Protein AF-A0A813GJ90-F1 (afdb_monomer)

InterPro domains:
  IPR007074 LicD/FKTN/FKRP, nucleotidyltransferase domain [PF04991] (82-117)

Sequence (120 aa):
VVLANLFLAAPAAIIFGLNKVLDGWALYSEEEVLQASVLHPLFNTEKHFAEEFWKPSMRQRDRLDALSASVHGTARALESIGIPGFLESAGLIGWLRHGGDQLPWDSDGDLGILVEDCLQ

pLDDT: mean 76.4, std 19.55, range [35.97, 96.62]

Structure (mmCIF, N/CA/C/O backbone):
data_AF-A0A813GJ90-F1
#
_en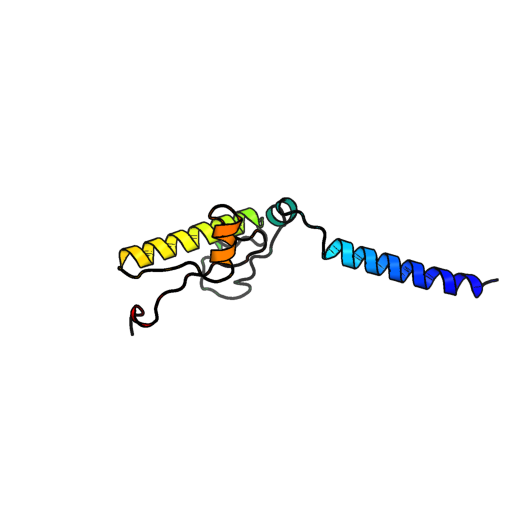try.id   AF-A0A813GJ90-F1
#
loop_
_atom_site.group_PDB
_atom_site.id
_atom_site.type_symbol
_atom_site.label_atom_id
_atom_site.label_alt_id
_atom_site.label_comp_id
_atom_site.label_asym_id
_atom_site.label_entity_id
_atom_site.label_seq_id
_atom_site.pdbx_PDB_ins_code
_atom_site.Cartn_x
_atom_site.Cartn_y
_atom_site.Cartn_z
_atom_site.occupancy
_atom_site.B_iso_or_equiv
_atom_site.auth_seq_id
_atom_site.auth_comp_id
_atom_site.auth_asym_id
_atom_site.auth_atom_id
_atom_site.pdbx_PDB_model_num
ATOM 1 N N . VAL A 1 1 ? 48.518 18.652 -31.916 1.00 50.41 1 VAL A N 1
ATOM 2 C CA . VAL A 1 1 ? 47.437 17.764 -32.418 1.00 50.41 1 VAL A CA 1
ATOM 3 C C . VAL A 1 1 ? 46.886 16.820 -31.340 1.00 50.41 1 VAL A C 1
ATOM 5 O O . VAL A 1 1 ? 45.693 16.578 -31.350 1.00 50.41 1 VAL A O 1
ATOM 8 N N . VAL A 1 2 ? 47.669 16.356 -30.353 1.00 43.47 2 VAL A N 1
ATOM 9 C CA . VAL A 1 2 ? 47.171 15.410 -29.320 1.00 43.47 2 VAL A CA 1
ATOM 10 C C . VAL A 1 2 ? 46.418 16.074 -28.145 1.00 43.47 2 VAL A C 1
ATOM 12 O O . VAL A 1 2 ? 45.508 15.473 -27.590 1.00 43.47 2 VAL A O 1
ATOM 15 N N . LEU A 1 3 ? 46.695 17.341 -27.810 1.00 35.97 3 LEU A N 1
ATOM 16 C CA . LEU A 1 3 ? 46.031 18.045 -26.691 1.00 35.97 3 LEU A CA 1
ATOM 17 C C . LEU A 1 3 ? 44.649 18.643 -27.027 1.00 35.97 3 LEU A C 1
ATOM 19 O O . LEU A 1 3 ? 43.887 18.958 -26.120 1.00 35.97 3 LEU A O 1
ATOM 23 N N . ALA A 1 4 ? 44.293 18.760 -28.312 1.00 39.03 4 ALA A N 1
ATOM 24 C CA . ALA A 1 4 ? 42.990 19.286 -28.737 1.00 39.03 4 ALA A CA 1
ATOM 25 C C . ALA A 1 4 ? 41.859 18.238 -28.656 1.00 39.03 4 ALA A C 1
ATOM 27 O O . ALA A 1 4 ? 40.691 18.603 -28.572 1.00 39.03 4 ALA A O 1
ATOM 28 N N . ASN A 1 5 ? 42.195 16.942 -28.620 1.00 42.06 5 ASN A N 1
ATOM 29 C CA . ASN A 1 5 ? 41.211 15.853 -28.562 1.00 42.06 5 ASN A CA 1
ATOM 30 C C . ASN A 1 5 ? 40.746 15.511 -27.135 1.00 42.06 5 ASN A C 1
ATOM 32 O O . ASN A 1 5 ? 39.705 14.884 -26.970 1.00 42.06 5 ASN A O 1
ATOM 36 N N . LEU A 1 6 ? 41.471 15.947 -26.097 1.00 39.47 6 LEU A N 1
ATOM 37 C CA . LEU A 1 6 ? 41.089 15.714 -24.695 1.00 39.47 6 LEU A CA 1
ATOM 38 C C . LEU A 1 6 ? 40.009 16.687 -24.192 1.00 39.47 6 LEU A C 1
ATOM 40 O O . LEU A 1 6 ? 39.226 16.326 -23.318 1.00 39.47 6 LEU A O 1
ATOM 44 N N . PHE A 1 7 ? 39.911 17.886 -24.774 1.00 42.16 7 PHE A N 1
ATOM 45 C CA . PHE A 1 7 ? 38.937 18.904 -24.355 1.00 42.16 7 PHE A CA 1
ATOM 46 C C . PHE A 1 7 ? 37.525 18.705 -24.928 1.00 42.16 7 PHE A C 1
ATOM 48 O O . PHE A 1 7 ? 36.570 19.250 -24.384 1.00 42.16 7 PHE A O 1
ATOM 55 N N . LEU A 1 8 ? 37.370 17.900 -25.984 1.00 48.75 8 LEU A N 1
ATOM 56 C CA . LEU A 1 8 ? 36.066 17.601 -26.595 1.00 48.75 8 LEU A CA 1
ATOM 57 C C . LEU A 1 8 ? 35.439 16.295 -26.078 1.00 48.75 8 LEU A C 1
ATOM 59 O O . LEU A 1 8 ? 34.225 16.126 -26.161 1.00 48.75 8 LEU A O 1
ATOM 63 N N . ALA A 1 9 ? 36.237 15.388 -25.507 1.00 52.25 9 ALA A N 1
ATOM 64 C CA . ALA A 1 9 ? 35.750 14.116 -24.970 1.00 52.25 9 ALA A CA 1
ATOM 65 C C . ALA A 1 9 ? 35.152 14.245 -23.557 1.00 52.25 9 ALA A C 1
ATOM 67 O O . ALA A 1 9 ? 34.201 13.538 -23.227 1.00 52.25 9 ALA A O 1
ATOM 68 N N . ALA A 1 10 ? 35.668 15.162 -22.730 1.00 54.12 10 ALA A N 1
ATOM 69 C CA . ALA A 1 10 ? 35.188 15.355 -21.360 1.00 54.12 10 ALA A CA 1
ATOM 70 C C . ALA A 1 10 ? 33.727 15.854 -21.279 1.00 54.12 10 ALA A C 1
ATOM 72 O O . ALA A 1 10 ? 32.960 15.272 -20.513 1.00 54.12 10 ALA A O 1
ATOM 73 N N . PRO A 1 11 ? 33.272 16.835 -22.089 1.00 58.69 11 PRO A N 1
ATOM 74 C CA . PRO A 1 11 ? 31.868 17.248 -22.096 1.00 58.69 11 PRO A CA 1
ATOM 75 C C . PRO A 1 11 ? 30.943 16.132 -22.587 1.00 58.69 11 PRO A C 1
ATOM 77 O O . PRO A 1 11 ? 29.886 15.918 -22.007 1.00 58.69 11 PRO A O 1
ATOM 80 N N . ALA A 1 12 ? 31.353 15.380 -23.613 1.00 60.03 12 ALA A N 1
ATOM 81 C CA . ALA A 1 12 ? 30.562 14.278 -24.153 1.00 60.03 12 ALA A CA 1
ATOM 82 C C . ALA A 1 12 ? 30.411 13.127 -23.146 1.00 60.03 12 ALA A C 1
ATOM 84 O O . ALA A 1 12 ? 29.316 12.599 -22.991 1.00 60.03 12 ALA A O 1
ATOM 85 N N . ALA A 1 13 ? 31.474 12.775 -22.417 1.00 61.72 13 ALA A N 1
ATOM 86 C CA . ALA A 1 13 ? 31.423 11.754 -21.372 1.00 61.72 13 ALA A CA 1
ATOM 87 C C . ALA A 1 13 ? 30.576 12.191 -20.165 1.00 61.72 13 ALA A C 1
ATOM 89 O O . ALA A 1 13 ? 29.834 11.379 -19.620 1.00 61.72 13 ALA A O 1
ATOM 90 N N . ILE A 1 14 ? 30.634 13.471 -19.779 1.00 64.62 14 ILE A N 1
ATOM 91 C CA . ILE A 1 14 ? 29.800 14.037 -18.708 1.00 64.62 14 ILE A CA 1
ATOM 92 C C . ILE A 1 14 ? 28.327 14.079 -19.132 1.00 64.62 14 ILE A C 1
ATOM 94 O O . ILE A 1 14 ? 27.469 13.665 -18.362 1.00 64.62 14 ILE A O 1
ATOM 98 N N . ILE A 1 15 ? 28.026 14.505 -20.362 1.00 64.25 15 ILE A N 1
ATOM 99 C CA . ILE A 1 15 ? 26.662 14.514 -20.914 1.00 64.25 15 ILE A CA 1
ATOM 100 C C . ILE A 1 15 ? 26.125 13.086 -21.061 1.00 64.25 15 ILE A C 1
ATOM 102 O O . ILE A 1 15 ? 24.976 12.826 -20.720 1.00 64.25 15 ILE A O 1
ATOM 106 N N . PHE A 1 16 ? 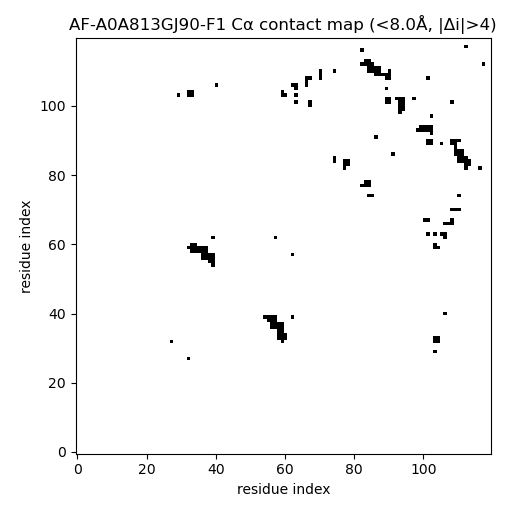26.941 12.140 -21.528 1.00 62.66 16 PHE A N 1
ATOM 107 C CA . PHE A 1 16 ? 26.540 10.738 -21.647 1.00 62.66 16 PHE A CA 1
ATOM 108 C C . PHE A 1 16 ? 26.337 10.087 -20.273 1.00 62.66 16 PHE A C 1
ATOM 110 O O . PHE A 1 16 ? 25.369 9.357 -20.080 1.00 62.66 16 PHE A O 1
ATOM 117 N N . GLY A 1 17 ? 27.201 10.392 -19.300 1.00 61.72 17 GLY A N 1
ATOM 118 C CA . GLY A 1 17 ? 27.049 9.961 -17.911 1.00 61.72 17 GLY A CA 1
ATOM 119 C C . GLY A 1 17 ? 25.793 10.537 -17.256 1.00 61.72 17 GLY A C 1
ATOM 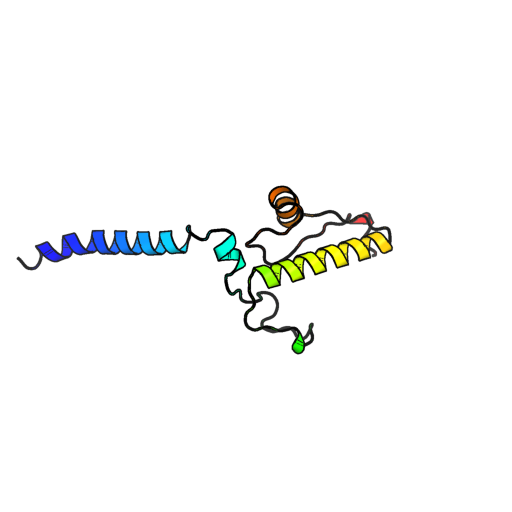120 O O . GLY A 1 17 ? 25.034 9.790 -16.651 1.00 61.72 17 GLY A O 1
ATOM 121 N N . LEU A 1 18 ? 25.522 11.833 -17.445 1.00 61.28 18 LEU A N 1
ATOM 122 C CA . LEU A 1 18 ? 24.292 12.484 -16.985 1.00 61.28 18 LEU A CA 1
ATOM 123 C C . LEU A 1 18 ? 23.054 11.879 -17.645 1.00 61.28 18 LEU A C 1
ATOM 125 O O . LEU A 1 18 ? 22.121 11.547 -16.932 1.00 61.28 18 LEU A O 1
ATOM 129 N N . ASN A 1 19 ? 23.056 11.654 -18.962 1.00 59.97 19 ASN A N 1
ATOM 130 C CA . ASN A 1 19 ? 21.942 10.987 -19.641 1.00 59.97 19 ASN A CA 1
ATOM 131 C C . ASN A 1 19 ? 21.717 9.570 -19.105 1.00 59.97 19 ASN A C 1
ATOM 133 O O . ASN A 1 19 ? 20.583 9.199 -18.861 1.00 59.97 19 ASN A O 1
ATOM 137 N N . LYS A 1 20 ? 22.775 8.797 -18.829 1.00 61.69 20 LYS A N 1
ATOM 138 C CA . LYS A 1 20 ? 22.627 7.456 -18.240 1.00 61.69 20 LYS A CA 1
ATOM 139 C C . LYS A 1 20 ? 22.117 7.469 -16.802 1.00 61.69 20 LYS A C 1
ATOM 141 O O . LYS A 1 20 ? 21.366 6.575 -16.424 1.00 61.69 20 LYS A O 1
ATOM 146 N N . VAL A 1 21 ? 22.500 8.469 -16.012 1.00 59.12 21 VAL A N 1
ATOM 147 C CA . VAL A 1 21 ? 21.969 8.663 -14.656 1.00 59.12 21 VAL A CA 1
ATOM 148 C C . VAL A 1 21 ? 20.508 9.121 -14.711 1.00 59.12 21 VAL A C 1
ATOM 150 O O . VAL A 1 21 ? 19.689 8.602 -13.962 1.00 59.12 21 VAL A O 1
ATOM 153 N N . LEU A 1 22 ? 20.157 10.024 -15.629 1.00 57.28 22 LEU A N 1
ATOM 154 C CA . LEU A 1 22 ? 18.790 10.519 -15.813 1.00 57.28 22 LEU A CA 1
ATOM 155 C C . LEU A 1 22 ? 17.852 9.439 -16.381 1.00 57.28 22 LEU A C 1
ATOM 157 O O . LEU A 1 22 ? 16.746 9.283 -15.868 1.00 57.28 22 LEU A O 1
ATOM 161 N N . ASP A 1 23 ? 18.311 8.635 -17.344 1.00 54.81 23 ASP A N 1
ATOM 162 C CA . ASP A 1 23 ? 17.578 7.476 -17.873 1.00 54.81 23 ASP A CA 1
ATOM 163 C C . ASP A 1 23 ? 17.280 6.453 -16.765 1.00 54.81 23 ASP A C 1
ATOM 165 O O . ASP A 1 23 ? 16.202 5.866 -16.728 1.00 54.81 23 ASP A O 1
ATOM 169 N N . GLY A 1 24 ? 18.221 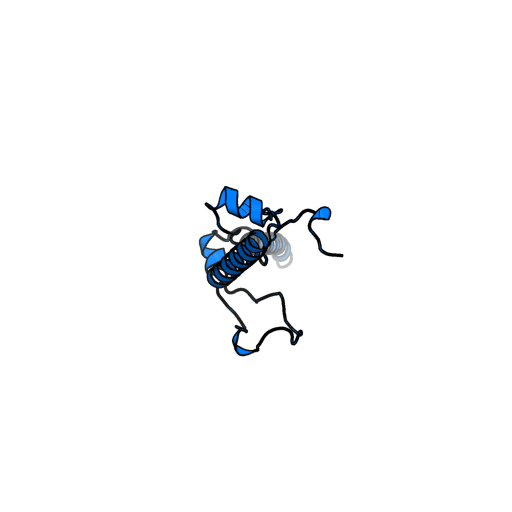6.254 -15.834 1.00 53.34 24 GLY A N 1
ATOM 170 C CA . GLY A 1 24 ? 18.060 5.319 -14.719 1.00 53.34 24 GLY A CA 1
ATOM 171 C C . GLY A 1 24 ? 17.148 5.812 -13.590 1.00 53.34 24 GLY A C 1
ATOM 172 O O . GLY A 1 24 ? 16.709 4.995 -12.785 1.00 53.34 24 GLY A O 1
ATOM 173 N N . TRP A 1 25 ? 16.879 7.120 -13.509 1.00 52.38 25 TRP A N 1
ATOM 174 C CA . TRP A 1 25 ? 16.134 7.741 -12.404 1.00 52.38 25 TRP A CA 1
ATOM 175 C C . TRP A 1 25 ? 14.723 8.209 -12.788 1.00 52.38 25 TRP A C 1
ATOM 177 O O . TRP A 1 25 ? 13.927 8.473 -11.891 1.00 52.38 25 TRP A O 1
ATOM 187 N N . ALA A 1 26 ? 14.394 8.321 -14.080 1.00 55.28 26 ALA A N 1
ATOM 188 C CA . ALA A 1 26 ? 13.176 9.018 -14.511 1.00 55.28 26 ALA A CA 1
ATOM 189 C C . ALA A 1 26 ? 12.275 8.272 -15.512 1.00 55.28 26 ALA A C 1
ATOM 191 O O . ALA A 1 26 ? 11.270 8.844 -15.927 1.00 55.28 26 ALA A O 1
ATOM 192 N N . LEU A 1 27 ? 12.586 7.036 -15.918 1.00 54.00 27 LEU A N 1
ATOM 193 C CA . LEU A 1 27 ? 11.905 6.402 -17.059 1.00 54.00 27 LEU A CA 1
ATOM 194 C C . LEU A 1 27 ? 11.378 4.991 -16.778 1.00 54.00 27 LEU A C 1
ATOM 196 O O . LEU A 1 27 ? 11.508 4.116 -17.624 1.00 54.00 27 LEU A O 1
ATOM 200 N N . TYR A 1 28 ? 10.762 4.767 -15.619 1.00 65.38 28 TYR A N 1
ATOM 201 C CA . TYR A 1 28 ? 9.927 3.578 -15.447 1.00 65.38 28 TYR A CA 1
ATOM 202 C C . TYR A 1 28 ? 8.464 3.972 -15.629 1.00 65.38 28 TYR A C 1
ATOM 204 O O . TYR A 1 28 ? 7.928 4.790 -14.879 1.00 65.38 28 TYR A O 1
ATOM 212 N N . SER A 1 29 ? 7.813 3.400 -16.636 1.00 86.62 29 SER A N 1
ATOM 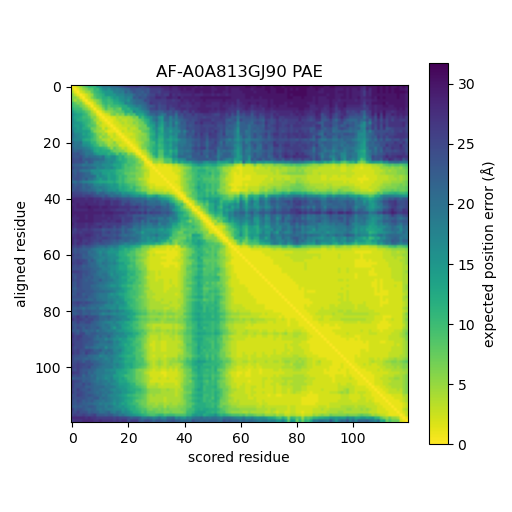213 C CA . SER A 1 29 ? 6.355 3.346 -16.685 1.00 86.62 29 SER A CA 1
ATOM 214 C C . SER A 1 29 ? 5.824 2.576 -15.473 1.00 86.62 29 SER A C 1
ATOM 216 O O . SER A 1 29 ? 6.512 1.714 -14.927 1.00 86.62 29 SER A O 1
ATOM 218 N N . GLU A 1 30 ? 4.587 2.851 -15.051 1.00 87.38 30 GLU A N 1
ATOM 219 C CA . GLU A 1 30 ? 3.976 2.112 -13.936 1.00 87.38 30 GLU A CA 1
ATOM 220 C C . GLU A 1 30 ? 3.993 0.597 -14.189 1.00 87.38 30 GLU A C 1
ATOM 222 O O . GLU A 1 30 ? 4.280 -0.170 -13.278 1.00 87.38 30 GLU A O 1
ATOM 227 N N . GLU A 1 31 ? 3.790 0.155 -15.434 1.00 90.62 31 GLU A N 1
ATOM 228 C CA . GLU A 1 31 ? 3.878 -1.267 -15.778 1.00 90.62 31 GLU A CA 1
ATOM 229 C C . GLU A 1 31 ? 5.303 -1.821 -15.627 1.00 90.62 31 GLU A C 1
ATOM 231 O O . GLU A 1 31 ? 5.475 -2.927 -15.120 1.00 90.62 31 GLU A O 1
ATOM 236 N N . GLU A 1 32 ? 6.339 -1.062 -15.997 1.00 88.31 32 GLU A N 1
ATOM 237 C CA . GLU A 1 32 ? 7.729 -1.474 -15.752 1.00 88.31 32 GLU A CA 1
ATOM 238 C C . GLU A 1 32 ? 8.030 -1.577 -14.257 1.00 88.31 32 GLU A C 1
ATOM 240 O O . GLU A 1 32 ? 8.688 -2.530 -13.842 1.00 88.31 32 GLU A O 1
ATOM 245 N N . VAL A 1 33 ? 7.503 -0.657 -13.440 1.00 87.75 33 VAL A N 1
ATOM 246 C CA . VAL A 1 33 ? 7.610 -0.744 -11.978 1.00 87.75 33 VAL A CA 1
ATOM 247 C C . VAL A 1 33 ? 6.903 -2.001 -11.467 1.00 87.75 33 VAL A C 1
ATOM 249 O O . VAL A 1 33 ? 7.494 -2.756 -10.703 1.00 87.75 33 VAL A O 1
ATOM 252 N N . LEU A 1 34 ? 5.679 -2.279 -11.925 1.00 89.06 34 LEU A N 1
ATOM 253 C CA . LEU A 1 34 ? 4.889 -3.442 -11.501 1.00 89.06 34 LEU A CA 1
ATOM 254 C C . LEU A 1 34 ? 5.526 -4.782 -11.902 1.00 89.06 34 LEU A C 1
ATOM 256 O O . LEU A 1 34 ? 5.394 -5.769 -11.172 1.00 89.06 34 LEU A O 1
ATOM 260 N N . GLN A 1 35 ? 6.223 -4.837 -13.038 1.00 89.62 35 GLN A N 1
ATOM 261 C CA . GLN A 1 35 ? 6.943 -6.035 -13.486 1.00 89.62 35 GLN A CA 1
ATOM 262 C C . GLN A 1 35 ? 8.370 -6.128 -12.937 1.00 89.62 35 GLN A C 1
ATOM 264 O O . GLN A 1 35 ? 9.003 -7.180 -13.080 1.00 89.62 35 GLN A O 1
ATOM 269 N N . ALA A 1 36 ? 8.888 -5.070 -12.306 1.00 85.00 36 ALA A N 1
ATOM 270 C CA . ALA A 1 36 ? 10.225 -5.078 -11.740 1.00 85.00 36 ALA A CA 1
ATOM 271 C C . ALA A 1 36 ? 10.352 -6.163 -10.664 1.00 85.00 36 ALA A C 1
ATOM 273 O O . ALA A 1 36 ? 9.466 -6.377 -9.832 1.00 85.00 36 ALA A O 1
ATOM 274 N N . SER A 1 37 ? 11.492 -6.850 -10.679 1.00 85.44 37 SER A N 1
ATOM 275 C CA . SER A 1 37 ? 11.887 -7.736 -9.592 1.00 85.44 37 SER A CA 1
ATOM 276 C C . SER A 1 37 ? 12.287 -6.878 -8.399 1.00 85.44 37 SER A C 1
ATOM 278 O O . SER A 1 37 ? 13.275 -6.148 -8.475 1.00 85.44 37 SER A O 1
ATOM 280 N N . VAL A 1 38 ? 11.565 -6.998 -7.292 1.00 78.56 38 VAL A N 1
ATOM 281 C CA . VAL A 1 38 ? 11.890 -6.302 -6.047 1.00 78.56 38 VAL A CA 1
ATOM 282 C C . VAL A 1 38 ? 12.482 -7.271 -5.037 1.00 78.56 38 VAL A C 1
ATOM 284 O O . VAL A 1 38 ? 12.095 -8.440 -4.950 1.00 78.56 38 VAL A O 1
ATOM 287 N N . LEU A 1 39 ? 13.449 -6.768 -4.273 1.00 68.62 39 LEU A N 1
ATOM 288 C CA . LEU A 1 39 ? 13.870 -7.421 -3.044 1.00 68.62 39 LEU A CA 1
ATOM 289 C C . LEU A 1 39 ? 12.767 -7.188 -2.014 1.00 68.62 39 LEU A C 1
ATOM 291 O O . LEU A 1 39 ? 12.290 -6.062 -1.890 1.00 68.62 39 LEU A O 1
ATOM 295 N N . HIS A 1 40 ? 12.374 -8.210 -1.264 1.00 60.94 40 HIS A N 1
ATOM 296 C CA . HIS A 1 40 ? 11.451 -8.025 -0.152 1.00 60.94 40 HIS A CA 1
ATOM 297 C C . HIS A 1 40 ? 12.201 -7.314 0.995 1.00 60.94 40 HIS A C 1
ATOM 299 O O . HIS A 1 40 ? 13.036 -7.948 1.644 1.00 60.94 40 HIS A O 1
ATOM 305 N N . PRO A 1 41 ? 11.978 -6.008 1.253 1.00 47.38 41 PRO A N 1
ATOM 306 C CA . PRO A 1 41 ? 12.920 -5.212 2.041 1.00 47.38 41 PRO A CA 1
ATOM 307 C C . PRO A 1 41 ? 12.838 -5.461 3.552 1.00 47.38 41 PRO A C 1
ATOM 309 O O . PRO A 1 41 ? 13.707 -5.008 4.288 1.00 47.38 41 PRO A O 1
ATOM 312 N N . LEU A 1 42 ? 11.830 -6.186 4.039 1.00 45.78 42 LEU A N 1
ATOM 313 C CA . LEU A 1 42 ? 11.538 -6.183 5.471 1.00 45.78 42 LEU A CA 1
ATOM 314 C C . LEU A 1 42 ? 12.350 -7.150 6.346 1.00 45.78 42 LEU A C 1
ATOM 316 O O . LEU A 1 42 ? 12.317 -6.990 7.558 1.00 45.78 42 LEU A O 1
ATOM 320 N N . PHE A 1 43 ? 13.075 -8.143 5.820 1.00 48.56 43 PHE A N 1
ATOM 321 C CA . PHE A 1 43 ? 13.433 -9.280 6.686 1.00 48.56 43 PHE A CA 1
ATOM 322 C C . PHE A 1 43 ? 14.779 -9.932 6.388 1.00 48.56 43 PHE A C 1
ATOM 324 O O . PHE A 1 43 ? 14.864 -11.146 6.374 1.00 48.56 43 PHE A O 1
ATOM 331 N N . ASN A 1 44 ? 15.870 -9.191 6.188 1.00 41.09 44 ASN A N 1
ATOM 332 C CA . ASN A 1 44 ? 17.150 -9.864 5.918 1.00 41.09 44 ASN A CA 1
ATOM 333 C C . ASN A 1 44 ? 17.709 -10.661 7.129 1.00 41.09 44 ASN A C 1
ATOM 335 O O . ASN A 1 44 ? 18.706 -11.360 6.969 1.00 41.09 44 ASN A O 1
ATOM 339 N N . THR A 1 45 ? 17.096 -10.588 8.329 1.00 46.66 45 THR A N 1
ATOM 340 C CA . THR A 1 45 ? 17.589 -11.308 9.528 1.00 46.66 45 THR A CA 1
ATOM 341 C C . THR A 1 45 ? 16.576 -11.717 10.614 1.00 46.66 45 THR A C 1
ATOM 343 O O . THR A 1 45 ? 17.008 -12.317 11.599 1.00 46.66 45 THR A O 1
ATOM 346 N N . GLU A 1 46 ? 15.269 -11.449 10.528 1.00 43.44 46 GLU A N 1
ATOM 347 C CA . GLU A 1 46 ? 14.381 -11.701 11.681 1.00 43.44 46 GLU A CA 1
ATOM 348 C C . GLU A 1 46 ? 13.493 -12.946 11.539 1.00 43.44 46 GLU A C 1
ATOM 350 O O . GLU A 1 46 ? 12.671 -13.063 10.636 1.00 43.44 46 GLU A O 1
ATOM 355 N N . LYS A 1 47 ? 13.658 -13.874 12.495 1.00 49.88 47 LYS A N 1
ATOM 356 C CA . LYS A 1 47 ? 13.006 -15.193 12.644 1.00 49.88 47 LYS A CA 1
ATOM 357 C C . LYS A 1 47 ? 11.479 -15.146 12.870 1.00 49.88 47 LYS A C 1
ATOM 359 O O . LYS A 1 47 ? 10.922 -16.074 13.453 1.00 49.88 47 LYS A O 1
ATOM 364 N N . HIS A 1 48 ? 10.808 -14.059 12.504 1.00 48.28 48 HIS A N 1
ATOM 365 C CA . HIS A 1 48 ? 9.413 -13.799 12.869 1.00 48.28 48 HIS A CA 1
ATOM 366 C C . HIS A 1 48 ? 8.389 -14.323 11.851 1.00 48.28 48 HIS A C 1
ATOM 368 O O . HIS A 1 48 ? 7.206 -14.380 12.172 1.00 48.28 48 HIS A O 1
ATOM 374 N N . PHE A 1 49 ? 8.832 -14.788 10.678 1.00 48.34 49 PHE A N 1
ATOM 375 C CA . PHE A 1 49 ? 7.989 -15.459 9.685 1.00 48.34 49 PHE A CA 1
ATOM 376 C C . PHE A 1 49 ? 8.594 -16.798 9.259 1.00 48.34 49 PHE A C 1
ATOM 378 O O . PHE A 1 49 ? 9.807 -16.994 9.333 1.00 48.34 49 PHE A O 1
ATOM 385 N N . ALA A 1 50 ? 7.736 -17.729 8.839 1.00 50.97 50 ALA A N 1
ATOM 386 C CA . ALA A 1 50 ? 8.165 -19.046 8.387 1.00 50.97 50 ALA A CA 1
ATOM 387 C C . ALA A 1 50 ? 8.891 -18.945 7.028 1.00 50.97 50 ALA A C 1
ATOM 389 O O . ALA A 1 50 ? 8.471 -18.197 6.141 1.00 50.97 50 ALA A O 1
ATOM 390 N N . GLU A 1 51 ? 10.006 -19.664 6.890 1.00 53.03 51 GLU A N 1
ATOM 391 C CA . GLU A 1 51 ? 10.954 -19.569 5.766 1.00 53.03 51 GLU A CA 1
ATOM 392 C C . GLU A 1 51 ? 10.301 -19.896 4.411 1.00 53.03 51 GLU A C 1
ATOM 394 O O . GLU A 1 51 ? 10.687 -19.355 3.379 1.00 53.03 51 GLU A O 1
ATOM 399 N N . GLU A 1 52 ? 9.243 -20.707 4.399 1.00 56.09 52 GLU A N 1
ATOM 400 C CA . GLU A 1 52 ? 8.464 -21.037 3.203 1.00 56.09 52 GLU A CA 1
ATOM 401 C C . GLU A 1 52 ? 7.740 -19.841 2.556 1.00 56.09 52 GLU A C 1
ATOM 403 O O . GLU A 1 52 ? 7.340 -19.924 1.391 1.00 56.09 52 GLU A O 1
ATOM 408 N N . PHE A 1 53 ? 7.591 -18.721 3.272 1.00 50.34 53 PHE A N 1
ATOM 409 C CA . PHE A 1 53 ? 7.018 -17.483 2.735 1.00 50.34 53 PHE A CA 1
ATOM 410 C C . PHE A 1 53 ? 8.082 -16.525 2.177 1.00 50.34 53 PHE A C 1
ATOM 412 O O . PHE A 1 53 ? 7.734 -15.484 1.616 1.00 50.34 53 PHE A O 1
ATOM 419 N N . TRP A 1 54 ? 9.373 -16.870 2.268 1.00 56.38 54 TRP A N 1
ATOM 420 C CA . TRP A 1 54 ? 10.444 -16.095 1.648 1.00 56.38 54 TRP A CA 1
ATOM 421 C C . TRP A 1 54 ? 10.592 -16.401 0.161 1.00 56.38 54 TRP A C 1
ATOM 423 O O . TRP A 1 54 ? 10.873 -17.524 -0.257 1.00 56.38 54 TRP A O 1
ATOM 433 N N . LYS A 1 55 ? 10.505 -15.344 -0.650 1.00 59.00 55 LYS A N 1
ATOM 434 C CA . LYS A 1 55 ? 10.954 -15.356 -2.041 1.00 59.00 55 LYS A CA 1
ATOM 435 C C . LYS A 1 55 ? 12.126 -14.380 -2.184 1.00 59.00 55 LYS A C 1
ATOM 437 O O . LYS A 1 55 ? 11.918 -13.186 -1.975 1.00 59.00 55 LYS A O 1
ATOM 442 N N . PRO A 1 56 ? 13.340 -14.853 -2.543 1.00 58.62 56 PRO A N 1
ATOM 443 C CA . PRO A 1 56 ? 14.531 -14.006 -2.702 1.00 58.62 56 PRO A CA 1
ATOM 444 C C . PRO A 1 56 ? 14.315 -12.840 -3.672 1.00 58.62 56 PRO A C 1
ATOM 446 O O . PRO A 1 56 ? 14.900 -11.771 -3.521 1.00 58.62 56 PRO A O 1
ATOM 449 N N . SER A 1 57 ? 13.440 -13.051 -4.653 1.00 68.19 57 SER A N 1
ATOM 450 C CA . SER A 1 57 ? 12.861 -12.005 -5.475 1.00 68.19 57 SER A CA 1
ATOM 451 C C . SER A 1 57 ? 11.414 -12.346 -5.821 1.00 68.19 57 SER A C 1
ATOM 453 O O . SER A 1 57 ? 11.064 -13.506 -6.055 1.00 68.19 57 SER A O 1
ATOM 455 N N . MET A 1 58 ? 10.563 -11.324 -5.856 1.00 80.06 58 MET A N 1
ATOM 456 C CA . MET A 1 58 ? 9.201 -11.411 -6.385 1.00 80.06 58 MET A CA 1
ATOM 457 C C . MET A 1 58 ? 8.923 -10.200 -7.272 1.00 80.06 58 MET A C 1
ATOM 459 O O . MET A 1 58 ? 9.651 -9.206 -7.207 1.00 80.06 58 MET A O 1
ATOM 463 N N . ARG A 1 59 ? 7.901 -10.279 -8.131 1.00 88.75 59 ARG A N 1
ATOM 464 C CA . ARG A 1 59 ? 7.505 -9.102 -8.910 1.00 88.75 59 ARG A CA 1
ATOM 465 C C . ARG A 1 59 ? 6.876 -8.084 -7.978 1.00 88.75 59 ARG A C 1
ATOM 467 O O . ARG A 1 59 ? 6.209 -8.458 -7.014 1.00 88.75 59 ARG A O 1
ATOM 474 N N . GLN A 1 60 ? 7.040 -6.810 -8.300 1.00 89.31 60 GLN A N 1
ATOM 475 C CA . GLN A 1 60 ? 6.427 -5.742 -7.528 1.00 89.31 60 GLN A CA 1
ATOM 476 C C . GLN A 1 60 ? 4.909 -5.897 -7.432 1.00 89.31 60 GLN A C 1
ATOM 478 O O . GLN A 1 60 ? 4.358 -5.761 -6.348 1.00 89.31 60 GLN A O 1
ATOM 483 N N . ARG A 1 61 ? 4.247 -6.277 -8.530 1.00 91.81 61 ARG A N 1
ATOM 484 C CA . ARG A 1 61 ? 2.814 -6.602 -8.537 1.00 91.81 61 ARG A CA 1
ATOM 485 C C . ARG A 1 61 ? 2.449 -7.651 -7.483 1.00 91.81 61 ARG A C 1
ATOM 487 O O . ARG A 1 61 ? 1.551 -7.417 -6.690 1.00 91.81 61 ARG A O 1
ATOM 494 N N . ASP A 1 62 ? 3.200 -8.751 -7.417 1.00 88.38 62 ASP A N 1
ATOM 495 C CA . ASP A 1 62 ? 2.948 -9.819 -6.442 1.00 88.38 62 ASP A CA 1
ATOM 496 C C . ASP A 1 62 ? 3.140 -9.319 -4.994 1.00 88.38 62 ASP A C 1
ATOM 498 O O . ASP A 1 62 ? 2.447 -9.770 -4.081 1.00 88.38 62 ASP A O 1
ATOM 502 N N . ARG A 1 63 ? 4.098 -8.401 -4.765 1.00 87.06 63 ARG A N 1
ATOM 503 C CA . ARG A 1 63 ? 4.307 -7.763 -3.454 1.00 87.06 63 ARG A CA 1
ATOM 504 C C . ARG A 1 63 ? 3.110 -6.891 -3.088 1.00 87.06 63 ARG A C 1
ATOM 506 O O . ARG A 1 63 ? 2.593 -7.022 -1.984 1.00 87.06 63 ARG A O 1
ATOM 513 N N . LEU A 1 64 ? 2.678 -6.023 -4.000 1.00 90.75 64 LEU A N 1
ATOM 514 C CA . LEU A 1 64 ? 1.545 -5.126 -3.774 1.00 90.75 64 LEU A CA 1
ATOM 515 C C . LEU A 1 64 ? 0.251 -5.911 -3.536 1.00 90.75 64 LEU A C 1
ATOM 517 O O . LEU A 1 64 ? -0.468 -5.589 -2.599 1.00 90.75 64 LEU A O 1
ATOM 521 N N . ASP A 1 65 ? 0.012 -6.999 -4.273 1.00 90.00 65 ASP A N 1
ATOM 522 C CA . ASP A 1 65 ? -1.136 -7.886 -4.044 1.00 90.00 65 ASP A CA 1
ATOM 523 C C . ASP A 1 65 ? -1.133 -8.453 -2.610 1.00 90.00 65 ASP A C 1
ATOM 525 O O . ASP A 1 65 ? -2.166 -8.484 -1.933 1.00 90.00 65 ASP A O 1
ATOM 529 N N . ALA A 1 66 ? 0.038 -8.868 -2.112 1.00 86.88 66 ALA A N 1
ATOM 530 C CA . ALA A 1 66 ? 0.196 -9.367 -0.746 1.00 86.88 66 ALA A CA 1
ATOM 531 C C . ALA A 1 66 ? 0.019 -8.263 0.314 1.00 86.88 66 ALA A C 1
ATOM 533 O O . ALA A 1 66 ? -0.594 -8.505 1.360 1.00 86.88 66 ALA A O 1
ATOM 534 N N . LEU A 1 67 ? 0.511 -7.049 0.047 1.00 87.81 67 LEU A N 1
ATOM 535 C CA . LEU A 1 67 ? 0.314 -5.886 0.915 1.00 87.81 67 LEU A CA 1
ATOM 536 C C . LEU A 1 67 ? -1.163 -5.490 0.976 1.00 87.81 67 LEU A C 1
ATOM 538 O O . LEU A 1 67 ? -1.716 -5.402 2.069 1.00 87.81 67 LEU A O 1
ATOM 542 N N . SER A 1 68 ? -1.835 -5.360 -0.169 1.00 91.25 68 SER A N 1
ATOM 543 C CA . SER A 1 68 ? -3.275 -5.095 -0.262 1.00 91.25 68 SER A CA 1
ATOM 544 C C . SER A 1 68 ? -4.092 -6.145 0.488 1.00 91.25 68 SER A C 1
ATOM 546 O O . SER A 1 68 ? -4.991 -5.806 1.261 1.00 91.25 68 SER A O 1
ATOM 548 N N . ALA A 1 69 ? -3.758 -7.430 0.336 1.00 90.25 69 ALA A N 1
ATOM 549 C CA . ALA A 1 69 ? -4.414 -8.500 1.084 1.00 90.25 69 ALA A CA 1
ATOM 550 C C . ALA A 1 69 ? -4.215 -8.361 2.604 1.00 90.25 69 ALA A C 1
ATOM 552 O O . ALA A 1 69 ? -5.166 -8.568 3.364 1.00 90.25 69 ALA A O 1
ATOM 553 N N . SER A 1 70 ? -3.011 -7.979 3.038 1.00 89.50 70 SER A N 1
ATOM 554 C CA . SER A 1 70 ? -2.671 -7.772 4.450 1.00 89.50 70 SER A CA 1
ATOM 555 C C . SER A 1 70 ? -3.397 -6.561 5.036 1.00 89.50 70 SER A C 1
ATOM 557 O O . SER A 1 70 ? -4.040 -6.694 6.073 1.00 89.50 70 SER A O 1
ATOM 559 N N . VAL A 1 71 ? -3.396 -5.417 4.343 1.00 92.12 71 VAL A N 1
ATOM 560 C CA . VAL A 1 71 ? -4.132 -4.204 4.742 1.00 92.12 71 VAL A CA 1
ATOM 561 C C . VAL A 1 71 ? -5.627 -4.497 4.859 1.00 92.12 71 VAL A C 1
ATOM 563 O O . VAL A 1 71 ? -6.232 -4.212 5.890 1.00 92.12 71 VAL A O 1
ATOM 566 N N . HIS A 1 72 ? -6.231 -5.156 3.864 1.00 92.19 72 HIS A N 1
ATOM 567 C CA . HIS A 1 72 ? -7.638 -5.560 3.936 1.00 92.19 72 HIS A CA 1
ATOM 568 C C . HIS A 1 72 ? -7.916 -6.547 5.077 1.00 92.19 72 HIS A C 1
ATOM 570 O O . HIS A 1 72 ? -8.976 -6.492 5.701 1.00 92.19 72 HIS A O 1
ATOM 576 N N . GLY A 1 73 ? -6.992 -7.474 5.338 1.00 93.75 73 GLY A N 1
ATOM 577 C CA . GLY A 1 73 ? -7.078 -8.409 6.457 1.00 93.75 73 GLY A CA 1
ATOM 578 C C . GLY A 1 73 ? -7.083 -7.690 7.802 1.00 93.75 73 GLY A C 1
ATOM 579 O O . GLY A 1 73 ? -7.983 -7.920 8.609 1.00 93.75 73 GLY A O 1
ATOM 580 N N . THR A 1 74 ? -6.135 -6.778 8.005 1.00 94.19 74 THR A N 1
ATOM 581 C CA . THR A 1 74 ? -6.014 -5.965 9.218 1.00 94.19 74 THR A CA 1
ATOM 582 C C . THR A 1 74 ? -7.222 -5.052 9.404 1.00 94.19 74 THR A C 1
ATOM 584 O O . THR A 1 74 ? -7.782 -5.014 10.494 1.00 94.19 74 THR A O 1
ATOM 587 N N . ALA A 1 75 ? -7.697 -4.388 8.346 1.00 95.00 75 ALA A N 1
ATOM 588 C CA . ALA A 1 75 ? -8.890 -3.543 8.407 1.00 95.00 75 ALA A CA 1
ATOM 589 C C . ALA A 1 75 ? -10.134 -4.333 8.854 1.00 95.00 75 ALA A C 1
ATOM 591 O O . ALA A 1 75 ? -10.844 -3.899 9.758 1.00 95.00 75 ALA A O 1
ATOM 592 N N . ARG A 1 76 ? -10.357 -5.533 8.295 1.00 95.75 76 ARG A N 1
ATOM 593 C CA . ARG A 1 76 ? -11.449 -6.423 8.735 1.00 95.75 76 ARG A CA 1
ATOM 594 C C . ARG A 1 76 ? -11.275 -6.897 10.176 1.00 95.75 76 ARG A C 1
ATOM 596 O O . ARG A 1 76 ? -12.263 -7.047 10.890 1.00 95.75 76 ARG A O 1
ATOM 603 N N . ALA A 1 77 ? -10.041 -7.161 10.605 1.00 95.44 77 ALA A N 1
ATOM 604 C CA . ALA A 1 77 ? -9.764 -7.557 11.981 1.00 95.44 77 ALA A CA 1
ATOM 605 C C . ALA A 1 77 ? -10.113 -6.428 12.964 1.00 95.44 77 ALA A C 1
ATOM 607 O O . ALA A 1 77 ? -10.813 -6.690 13.940 1.00 95.44 77 ALA A O 1
ATOM 608 N N . LEU A 1 78 ? -9.711 -5.187 12.670 1.00 95.81 78 LEU A N 1
ATOM 609 C CA . LEU A 1 78 ? -10.070 -3.997 13.452 1.00 95.81 78 LEU A CA 1
ATOM 610 C C . LEU A 1 78 ? -11.591 -3.793 13.502 1.00 95.81 78 LEU A C 1
ATOM 612 O O . LEU A 1 78 ? -12.163 -3.675 14.586 1.00 95.81 78 LEU A O 1
ATOM 616 N N . GLU A 1 79 ? -12.263 -3.866 12.349 1.00 95.75 79 GLU A N 1
ATOM 617 C CA . GLU A 1 79 ? -13.723 -3.757 12.262 1.00 95.75 79 GLU A CA 1
ATOM 618 C C . GLU A 1 79 ? -14.427 -4.826 13.116 1.00 95.75 79 GLU A C 1
ATOM 620 O O . GLU A 1 79 ? -15.388 -4.526 13.824 1.00 95.75 79 GLU A O 1
ATOM 625 N N . SER A 1 80 ? -13.914 -6.062 13.125 1.00 96.50 80 SER A N 1
ATOM 626 C CA . SER A 1 80 ? -14.513 -7.173 13.879 1.00 96.50 80 SER A CA 1
ATOM 627 C C . SER A 1 80 ? -14.504 -6.985 15.400 1.00 96.50 80 SER A C 1
ATOM 629 O O . SER A 1 80 ? -15.326 -7.587 16.092 1.00 96.50 80 SER A O 1
ATOM 631 N N . ILE A 1 81 ? -13.604 -6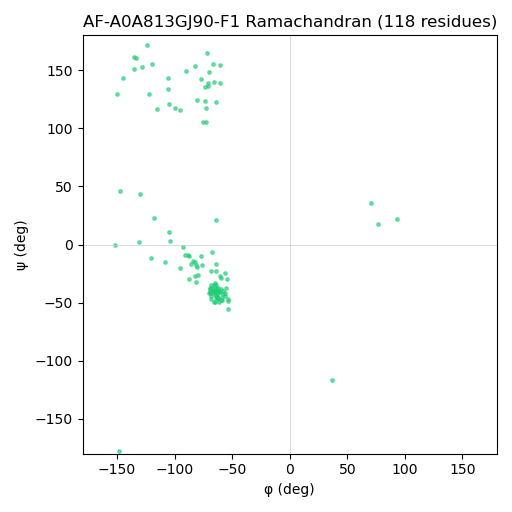.145 15.918 1.00 95.56 81 ILE A N 1
ATOM 632 C CA . ILE A 1 81 ? -13.512 -5.797 17.342 1.00 95.56 81 ILE A CA 1
ATOM 633 C C . ILE A 1 81 ? -14.050 -4.391 17.638 1.00 95.56 81 ILE A C 1
ATOM 635 O O . ILE A 1 81 ? -13.893 -3.898 18.752 1.00 95.56 81 ILE A O 1
ATOM 639 N N . GLY A 1 82 ? -14.716 -3.758 16.666 1.00 95.56 82 GLY A N 1
ATOM 640 C CA . GLY A 1 82 ? -15.337 -2.444 16.827 1.00 95.56 82 GLY A CA 1
ATOM 641 C C . GLY A 1 82 ? -14.359 -1.269 16.807 1.00 95.56 82 GLY A C 1
ATOM 642 O O . GLY A 1 82 ? -14.741 -0.186 17.239 1.00 95.56 82 GLY A O 1
ATOM 643 N N . ILE A 1 83 ? -13.132 -1.462 16.310 1.00 96.25 83 ILE A N 1
ATOM 644 C CA . ILE A 1 83 ? -12.141 -0.391 16.169 1.00 96.25 83 ILE A CA 1
ATOM 645 C C . ILE A 1 83 ? -12.204 0.168 14.739 1.00 96.25 83 ILE A C 1
ATOM 647 O O . ILE A 1 83 ? -11.909 -0.561 13.786 1.00 96.25 83 ILE A O 1
ATOM 651 N N . PRO A 1 84 ? -12.572 1.446 14.549 1.00 93.38 84 PRO A N 1
ATOM 652 C CA . PRO 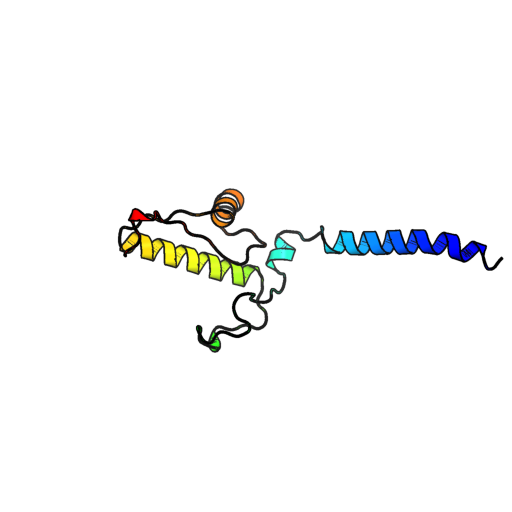A 1 84 ? -12.606 2.060 13.230 1.00 93.38 84 PRO A CA 1
ATOM 653 C C . PRO A 1 84 ? -11.185 2.384 12.743 1.00 93.38 84 PRO A C 1
ATOM 655 O O . PRO A 1 84 ? -10.560 3.348 13.181 1.00 93.38 84 PRO A O 1
ATOM 658 N N . GLY A 1 85 ? -10.681 1.586 11.801 1.00 94.75 85 GLY A N 1
ATOM 659 C CA . GLY A 1 85 ? -9.446 1.889 11.076 1.00 94.75 85 GLY A CA 1
ATOM 660 C C . GLY A 1 85 ? -9.669 2.852 9.905 1.00 94.75 85 GLY A C 1
ATOM 661 O O . GLY A 1 85 ? -10.747 2.888 9.310 1.00 94.75 85 GLY A O 1
ATOM 662 N N . PHE A 1 86 ? -8.634 3.601 9.531 1.00 96.12 86 PHE A N 1
ATOM 663 C CA . PHE A 1 86 ? -8.619 4.445 8.333 1.00 96.12 86 PHE A CA 1
ATOM 664 C C . PHE A 1 86 ? -7.304 4.288 7.562 1.00 96.12 86 PHE A C 1
ATOM 666 O O . PHE A 1 86 ? -6.269 3.993 8.151 1.00 96.12 86 PHE A O 1
ATOM 673 N N . LEU A 1 87 ? -7.334 4.482 6.241 1.00 95.94 87 LEU A N 1
ATOM 674 C CA . LEU A 1 87 ? -6.116 4.499 5.422 1.00 95.94 87 LEU A CA 1
ATOM 675 C C . LEU A 1 87 ? -5.301 5.764 5.707 1.00 95.94 87 LEU A C 1
ATOM 677 O O . LEU A 1 87 ? -5.864 6.856 5.810 1.00 95.94 87 LEU A O 1
ATOM 681 N N . GLU A 1 88 ? -3.983 5.615 5.794 1.00 95.75 88 GLU A N 1
ATOM 682 C CA . GLU A 1 88 ? -3.044 6.681 6.164 1.00 95.75 88 GLU A CA 1
ATOM 683 C C . GLU A 1 88 ? -2.038 6.944 5.022 1.00 95.75 88 GLU A C 1
ATOM 685 O O . GLU A 1 88 ? -1.834 6.079 4.167 1.00 95.75 88 GLU A O 1
ATOM 690 N N . SER A 1 89 ? -1.468 8.158 4.961 1.00 95.06 89 SER A N 1
ATOM 691 C CA . SER A 1 89 ? -0.388 8.565 4.043 1.00 95.06 89 SER A CA 1
ATOM 692 C C . SER A 1 89 ? -0.464 7.962 2.629 1.00 95.06 89 SER A C 1
ATOM 694 O O . SER A 1 89 ? -1.391 8.256 1.866 1.00 95.06 89 SER A O 1
ATOM 696 N N . ALA A 1 90 ? 0.536 7.155 2.255 1.00 93.56 90 ALA A N 1
ATOM 697 C CA . ALA A 1 90 ? 0.699 6.581 0.928 1.00 93.56 90 ALA A CA 1
ATOM 698 C C . ALA A 1 90 ? -0.421 5.590 0.592 1.00 93.56 90 ALA A C 1
ATOM 700 O O . ALA A 1 90 ? -0.914 5.616 -0.534 1.00 93.56 90 ALA A O 1
ATOM 701 N N . GLY A 1 91 ? -0.919 4.837 1.580 1.00 93.75 91 GLY A N 1
ATOM 702 C CA . GLY A 1 91 ? -2.053 3.928 1.410 1.00 93.75 91 GLY A CA 1
ATOM 703 C C . GLY A 1 91 ? -3.341 4.658 1.016 1.00 93.75 91 GLY A C 1
ATOM 704 O O . GLY A 1 91 ? -4.052 4.227 0.106 1.00 93.75 91 GLY A O 1
ATOM 705 N N . LEU A 1 92 ? -3.627 5.816 1.626 1.00 96.31 92 LEU A N 1
ATOM 706 C CA . LEU A 1 92 ? -4.775 6.645 1.231 1.00 96.31 92 LEU A CA 1
ATOM 707 C C . LEU A 1 92 ? -4.583 7.267 -0.162 1.00 96.31 92 LEU A C 1
ATOM 709 O O . LEU A 1 92 ? -5.521 7.306 -0.963 1.00 96.31 92 LEU A O 1
ATOM 713 N N . ILE A 1 93 ? -3.377 7.757 -0.464 1.00 96.56 93 ILE A N 1
ATOM 714 C CA . ILE A 1 93 ? -3.058 8.339 -1.777 1.00 96.56 93 ILE A CA 1
ATOM 715 C C . ILE A 1 93 ? -3.191 7.280 -2.875 1.00 96.56 93 ILE A C 1
ATOM 717 O O . ILE A 1 93 ? -3.805 7.554 -3.909 1.00 96.56 93 ILE A O 1
ATOM 721 N N . GLY A 1 94 ? -2.652 6.082 -2.640 1.00 94.50 94 GLY A N 1
ATOM 722 C CA . GLY A 1 94 ? -2.777 4.920 -3.508 1.00 94.50 94 GLY A CA 1
ATOM 723 C C . GLY A 1 94 ? -4.240 4.623 -3.797 1.00 94.50 94 GLY A C 1
ATOM 724 O O . GLY A 1 94 ? -4.666 4.680 -4.952 1.00 94.50 94 GLY A O 1
ATOM 725 N N . TRP A 1 95 ? -5.035 4.447 -2.739 1.00 94.75 95 TRP A N 1
ATOM 726 C CA . TRP A 1 95 ? -6.456 4.131 -2.844 1.00 94.75 95 TRP A CA 1
ATOM 727 C C . TRP A 1 95 ? -7.217 5.124 -3.729 1.00 94.75 95 TRP A C 1
ATOM 729 O O . TRP A 1 95 ? -7.974 4.729 -4.619 1.00 94.75 95 TRP A O 1
ATOM 739 N N . LEU A 1 96 ? -6.993 6.425 -3.519 1.00 96.56 96 LEU A N 1
ATOM 740 C CA . LEU A 1 96 ? -7.655 7.484 -4.282 1.00 96.56 96 LEU A CA 1
ATOM 741 C C . LEU A 1 96 ? -7.186 7.551 -5.739 1.00 96.56 96 LEU A C 1
ATOM 743 O O . LEU A 1 96 ? -7.987 7.836 -6.629 1.00 96.56 96 LEU A O 1
ATOM 747 N N . ARG A 1 97 ? -5.896 7.320 -5.992 1.00 95.69 97 ARG A N 1
ATOM 748 C CA . ARG A 1 97 ? -5.288 7.504 -7.316 1.00 95.69 97 ARG A CA 1
ATOM 749 C C . ARG A 1 97 ? -5.389 6.265 -8.206 1.00 95.69 97 ARG A C 1
ATOM 751 O O . ARG A 1 97 ? -5.470 6.414 -9.423 1.00 95.69 97 ARG A O 1
ATOM 758 N N . HIS A 1 98 ? -5.413 5.074 -7.617 1.00 92.00 98 HIS A N 1
ATOM 759 C CA . HIS A 1 98 ? -5.317 3.791 -8.318 1.00 92.00 98 HIS A CA 1
ATOM 760 C C . HIS A 1 98 ? -6.563 2.910 -8.142 1.00 92.00 98 HIS A C 1
ATOM 762 O O . HIS A 1 98 ? -6.504 1.702 -8.332 1.00 92.00 98 HIS A O 1
ATOM 768 N N . GLY A 1 99 ? -7.721 3.503 -7.827 1.00 91.12 99 GLY A N 1
ATOM 769 C CA . GLY A 1 99 ? -9.000 2.783 -7.836 1.00 91.12 99 GLY A CA 1
ATOM 770 C C . GLY A 1 99 ? -9.146 1.762 -6.709 1.00 91.12 99 GLY A C 1
ATOM 771 O O . GLY A 1 99 ? -9.767 0.720 -6.905 1.00 91.12 99 GLY A O 1
ATOM 772 N N . GLY A 1 100 ? -8.597 2.078 -5.538 1.00 90.12 100 GLY A N 1
ATOM 773 C CA . GLY A 1 100 ? -8.625 1.211 -4.365 1.00 90.12 100 GLY A CA 1
ATOM 774 C C . GLY A 1 100 ? -7.413 0.292 -4.210 1.00 90.12 100 GLY A C 1
ATOM 775 O O . GLY A 1 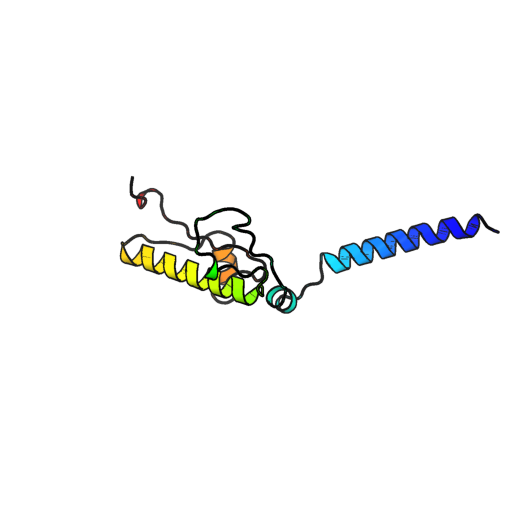100 ? -7.524 -0.734 -3.546 1.00 90.12 100 GLY A O 1
ATOM 776 N N . ASP A 1 101 ? -6.280 0.636 -4.825 1.00 90.81 101 ASP A N 1
ATOM 777 C CA . ASP A 1 101 ? -5.048 -0.163 -4.781 1.00 90.81 101 ASP A CA 1
ATOM 778 C C . ASP A 1 101 ? -3.847 0.640 -4.249 1.00 90.81 101 ASP A C 1
ATOM 780 O O . ASP A 1 101 ? -3.941 1.850 -4.047 1.00 90.81 101 ASP A O 1
ATOM 784 N N . GLN A 1 102 ? -2.721 -0.027 -4.002 1.00 93.56 102 GLN A N 1
ATOM 785 C CA . GLN A 1 102 ? -1.478 0.592 -3.525 1.00 93.56 102 GLN A CA 1
ATOM 786 C C . GLN A 1 102 ? -0.785 1.426 -4.611 1.00 93.56 102 GLN A C 1
ATOM 788 O O . GLN A 1 102 ? -1.042 1.280 -5.810 1.00 93.56 102 GLN A O 1
ATOM 793 N N . LEU A 1 103 ? 0.162 2.279 -4.205 1.00 94.44 103 LEU A N 1
ATOM 794 C CA . LEU A 1 103 ? 1.057 2.925 -5.165 1.00 94.44 103 LEU A CA 1
ATOM 795 C C . LEU A 1 103 ? 1.968 1.876 -5.833 1.00 94.44 103 LEU A C 1
ATOM 797 O O . LEU A 1 103 ? 2.511 1.009 -5.146 1.00 94.44 103 LEU A O 1
ATOM 801 N N . PRO A 1 104 ? 2.244 1.969 -7.150 1.00 92.88 104 PRO A N 1
ATOM 802 C CA . PRO A 1 104 ? 3.079 0.989 -7.850 1.00 92.88 104 PRO A CA 1
ATOM 803 C C . PRO A 1 104 ? 4.483 0.804 -7.260 1.00 92.88 104 PRO A C 1
ATOM 805 O O . PRO A 1 104 ? 5.083 -0.251 -7.436 1.00 92.88 104 PRO A O 1
ATOM 808 N N . TRP A 1 105 ? 5.016 1.801 -6.557 1.00 89.31 105 TRP A N 1
ATOM 809 C CA . TRP A 1 105 ? 6.342 1.778 -5.931 1.00 89.31 105 TRP A CA 1
ATOM 810 C C . TRP A 1 105 ? 6.315 1.566 -4.410 1.00 89.31 105 TRP A C 1
ATOM 812 O O . TRP A 1 105 ? 7.386 1.561 -3.802 1.00 89.31 105 TRP A O 1
ATOM 822 N N . ASP A 1 106 ? 5.142 1.369 -3.796 1.00 90.75 106 ASP A N 1
ATOM 823 C CA . ASP A 1 106 ? 5.045 1.175 -2.344 1.00 90.75 106 ASP A CA 1
ATOM 824 C C . ASP A 1 106 ? 5.681 -0.132 -1.875 1.00 90.75 106 ASP A C 1
ATOM 826 O O . ASP A 1 106 ? 5.825 -1.104 -2.631 1.00 90.75 106 ASP A O 1
ATOM 830 N N . SER A 1 107 ? 6.082 -0.140 -0.604 1.00 88.50 107 SER A N 1
ATOM 831 C CA . SER A 1 107 ? 6.736 -1.274 0.056 1.00 88.50 107 SER A CA 1
ATOM 832 C C . SER A 1 107 ? 6.008 -1.821 1.276 1.00 88.50 107 SER A C 1
ATOM 834 O O . SER A 1 107 ? 6.359 -2.907 1.742 1.00 88.50 107 SER A O 1
ATOM 836 N N . ASP A 1 108 ? 5.018 -1.091 1.758 1.00 87.94 108 ASP A N 1
ATOM 837 C CA . ASP A 1 108 ? 4.230 -1.310 2.959 1.00 87.94 108 ASP A CA 1
ATOM 838 C C . ASP A 1 108 ? 2.804 -0.781 2.739 1.00 87.94 108 ASP A C 1
ATOM 840 O O . ASP A 1 108 ? 2.433 -0.398 1.629 1.00 87.94 108 ASP A O 1
ATOM 844 N N . GLY A 1 109 ? 1.968 -0.866 3.769 1.00 88.62 109 GLY A N 1
ATOM 845 C CA . GLY A 1 109 ? 0.616 -0.334 3.738 1.00 88.62 109 GLY A CA 1
ATOM 846 C C . GLY A 1 109 ? 0.189 0.084 5.135 1.00 88.62 109 GLY A C 1
ATOM 847 O O . GLY A 1 109 ? 0.300 -0.701 6.080 1.00 88.62 109 GLY A O 1
ATOM 848 N N . ASP A 1 110 ? -0.311 1.311 5.247 1.00 89.88 110 ASP A N 1
ATOM 849 C CA . ASP A 1 110 ? -0.586 1.950 6.529 1.00 89.88 110 ASP A CA 1
ATOM 850 C C . ASP A 1 110 ? -2.082 2.016 6.840 1.00 89.88 110 ASP A C 1
ATOM 852 O O . ASP A 1 110 ? -2.912 2.435 6.024 1.00 89.88 110 ASP A O 1
ATOM 856 N N . LEU A 1 111 ? -2.414 1.643 8.075 1.00 94.94 111 LEU A N 1
ATOM 857 C CA . LEU A 1 111 ? -3.713 1.888 8.686 1.00 94.94 111 LEU A CA 1
ATOM 858 C C . LEU A 1 111 ? -3.512 2.691 9.967 1.00 94.94 111 LEU A C 1
ATOM 860 O O . LEU A 1 111 ? -2.728 2.312 10.835 1.00 94.94 111 LEU A O 1
ATOM 864 N N . GLY A 1 112 ? -4.260 3.780 10.091 1.00 95.69 112 GLY A N 1
ATOM 865 C CA . GLY A 1 112 ? -4.398 4.528 11.327 1.00 95.69 112 GLY A CA 1
ATOM 866 C C . GLY A 1 112 ? -5.571 4.018 12.160 1.00 95.69 112 GLY A C 1
ATOM 867 O O . GLY A 1 112 ? -6.584 3.558 11.631 1.00 95.69 112 GLY A O 1
ATOM 868 N N . ILE A 1 113 ? -5.428 4.139 13.477 1.00 96.62 113 ILE A N 1
ATOM 869 C CA . ILE A 1 113 ? -6.491 3.996 14.478 1.00 96.62 113 ILE A CA 1
ATOM 870 C C . ILE A 1 113 ? -6.386 5.165 15.458 1.00 96.62 113 ILE A C 1
ATOM 872 O O . ILE A 1 113 ? -5.335 5.809 15.550 1.00 96.62 113 ILE A O 1
ATOM 876 N N . LEU A 1 114 ? -7.457 5.461 16.192 1.00 95.75 114 LEU A N 1
ATOM 877 C CA . LEU A 1 114 ? -7.387 6.463 17.250 1.00 95.75 114 LEU A CA 1
ATOM 878 C C . LEU A 1 114 ? -6.694 5.874 18.477 1.00 95.75 114 LEU A C 1
ATOM 880 O O . LEU A 1 114 ? -6.902 4.720 18.838 1.00 95.75 114 LEU A O 1
ATOM 884 N N . VAL A 1 115 ? -5.888 6.692 19.154 1.00 94.00 115 VAL A N 1
ATOM 885 C CA . VAL A 1 115 ? -5.174 6.270 20.371 1.00 94.00 115 VAL A CA 1
ATOM 886 C C . VAL A 1 115 ? -6.126 5.810 21.480 1.00 94.00 115 VAL A C 1
ATOM 888 O O . VAL A 1 115 ? -5.764 4.963 22.288 1.00 94.00 115 VAL A O 1
ATOM 891 N N . GLU A 1 116 ? -7.342 6.356 21.504 1.00 93.94 116 GLU A N 1
ATOM 892 C CA . GLU A 1 116 ? -8.399 6.010 22.458 1.00 93.94 116 GLU A CA 1
ATOM 893 C C . GLU A 1 116 ? -8.935 4.583 22.249 1.00 93.94 116 GLU A C 1
ATOM 895 O O . GLU A 1 116 ? -9.430 3.982 23.200 1.00 93.94 116 GLU A O 1
ATOM 900 N N . ASP A 1 117 ? -8.780 4.026 21.043 1.00 93.12 117 ASP A N 1
ATOM 901 C CA . ASP A 1 117 ? -9.188 2.661 20.701 1.00 93.12 117 ASP A CA 1
ATOM 902 C C . ASP A 1 117 ? -8.087 1.621 20.993 1.00 93.12 117 ASP A C 1
ATOM 904 O O . ASP A 1 117 ? -8.323 0.412 20.921 1.00 93.12 117 ASP A O 1
ATOM 908 N N . CYS A 1 118 ? -6.870 2.058 21.336 1.00 88.25 118 CYS A N 1
ATOM 909 C CA . CYS A 1 118 ? -5.790 1.157 21.729 1.00 88.25 118 CYS A CA 1
ATOM 910 C C . CYS A 1 118 ? -6.044 0.595 23.137 1.00 88.25 118 CYS A C 1
ATOM 912 O O . CYS A 1 118 ? -6.139 1.349 24.107 1.00 88.25 118 CYS A O 1
ATOM 914 N N . LEU A 1 119 ? -6.077 -0.736 23.274 1.00 73.94 119 LEU A N 1
ATOM 915 C CA . LEU A 1 119 ? -6.059 -1.393 24.586 1.00 73.94 119 LEU A CA 1
ATOM 916 C C . LEU A 1 119 ? -4.723 -1.084 25.286 1.00 73.94 119 LEU A C 1
ATOM 918 O O . LEU A 1 119 ? -3.662 -1.381 24.735 1.00 73.94 119 LEU A O 1
ATOM 922 N N . GLN A 1 120 ? -4.786 -0.488 26.480 1.00 57.88 120 GLN A N 1
ATOM 923 C CA 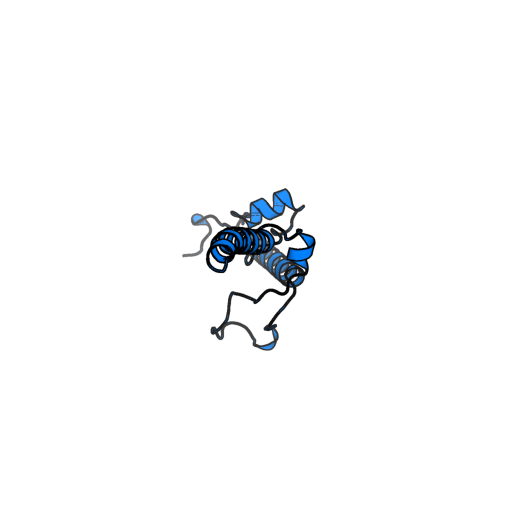. GLN A 1 120 ? -3.637 -0.294 27.376 1.00 57.88 120 GLN A CA 1
ATOM 924 C C . GLN A 1 120 ? -3.522 -1.434 28.385 1.00 57.88 120 GLN A C 1
ATOM 926 O O . GLN A 1 120 ? -4.576 -1.862 28.912 1.00 57.88 120 GLN A O 1
#

Foldseek 3Di:
DVVVVVVVVVVVVVVVVVVVVCCVPPDDDLVNLQQDWDALPPCPPDPPDDPVPDDRTDGLVVQQVVQLVVVVVVCVVCVVVVWHKDWDDQQVVQCVPVVHGGRSNDNHGDIDTDPVSDDD

Radius of gyration: 22.29 Å; Cα contacts (8 Å, |Δi|>4): 100; chains: 1; bounding box: 63×40×60 Å

Nearest PDB structures (foldseek):
  6l7t-assembly1_D  TM=8.647E-01  e=5.348E-03  Homo sapiens
  6l7u-assembly1_D  TM=8.663E-01  e=9.037E-03  Homo sapiens
  6l7s-assembly1_C  TM=7.254E-01  e=5.711E-03  Homo sapiens
  6l7u-assembly1_A  TM=7.267E-01  e=6.952E-03  Homo sapiens
  6kan-assembly1_A  TM=7.758E-01  e=1.030E-02  Homo sapiens

Organism: Polarella glacialis (NCBI:txid89957)

Solvent-accessible surface area (backbone atoms only — not comparable to full-atom values): 7284 Å² total; per-residue (Å²): 123,77,75,70,60,60,72,64,47,53,60,52,51,50,52,50,51,48,48,54,54,48,56,73,73,70,70,70,53,64,67,55,42,28,64,32,75,34,68,69,84,88,56,97,80,63,90,84,63,68,71,90,76,67,56,89,58,43,37,30,46,62,51,48,54,52,39,54,51,48,47,55,49,51,48,52,54,35,50,74,73,72,38,76,63,42,68,29,76,65,36,37,52,11,27,73,75,55,82,69,34,67,47,66,84,60,91,73,67,46,71,41,68,56,76,88,73,54,88,127

Mean predicted aligned error: 12.04 Å

Secondary structure (DSSP, 8-state):
--TTSHHHHHHHHHHHHHHHHHHHHH---HHHHHHSEE--TT-SS-TTS-GGG--SSEEHHHHHHHHHHHHHHHHHHHHHTT---EE-HHHHHHHHHTTS---TT-----EE--GGGS--